Protein AF-A0AAD5DIT1-F1 (afdb_monomer)

Radius of gyration: 23.58 Å; Cα contacts (8 Å, |Δi|>4): 125; chains: 1; bounding box: 66×46×63 Å

InterPro domains:
  IPR011990 Tetratricopeptide-like helical domain superfamily [G3DSA:1.25.40.10] (55-141)
  IPR053277 Endomembrane trafficking modulator [PTHR45005] (55-136)

Solvent-accessible surface area (backbone atoms only — not comparable to full-atom values): 9591 Å² total; per-residue (Å²): 122,67,66,66,55,54,57,53,52,66,66,68,72,75,80,85,88,85,88,91,84,85,90,82,90,77,88,75,75,81,79,70,89,78,86,80,57,82,60,91,78,69,71,64,66,73,68,47,55,68,36,80,94,42,21,69,42,35,48,53,23,37,54,26,33,53,47,15,54,74,37,63,82,38,46,69,36,28,42,50,23,20,53,30,27,45,57,36,26,73,64,40,88,85,39,69,68,62,22,52,53,31,30,54,50,20,34,52,34,24,55,52,28,33,62,70,60,67,78,68,53,64,70,44,56,49,53,29,51,48,32,52,46,52,50,51,53,49,52,53,50,55,53,50,51,52,50,51,52,56,71,68,35,73,82,70,72,64,86,78,73,88,128

Nearest PDB structures (foldseek):
  8fp4-assembly1_F  TM=3.582E-01  e=7.957E+00  Mus musculus
  7qhh-assembly1_I  TM=3.817E-01  e=7.957E+00  Rattus norvegicus
  9b5z-assembly1_F  TM=3.590E-01  e=9.737E+00  Mus musculus
  7ocf-assembly1_J  TM=3.123E-01  e=7.193E+00  Rattus norvegicus

Mean predicted aligned error: 14.48 Å

Structure (mmCIF, N/CA/C/O backbone):
data_AF-A0AAD5DIT1-F1
#
_entry.id   AF-A0AAD5DIT1-F1
#
loop_
_atom_site.group_PDB
_atom_site.id
_atom_site.type_symbol
_atom_site.label_atom_id
_atom_site.label_alt_id
_atom_site.label_comp_id
_atom_site.label_asym_id
_atom_site.label_entity_id
_atom_site.label_seq_id
_atom_site.pdbx_PDB_ins_code
_atom_site.Cartn_x
_atom_site.Cartn_y
_atom_site.Cartn_z
_atom_site.occupancy
_atom_site.B_iso_or_equiv
_atom_site.auth_seq_id
_atom_site.auth_comp_id
_atom_site.auth_asym_id
_atom_site.auth_atom_id
_atom_site.pdbx_PDB_model_num
ATOM 1 N N . MET A 1 1 ? 5.727 29.494 -8.084 1.00 50.94 1 MET A N 1
ATOM 2 C CA . MET A 1 1 ? 6.878 29.141 -8.957 1.00 50.94 1 MET A CA 1
ATOM 3 C C . MET A 1 1 ? 8.177 29.866 -8.578 1.00 50.94 1 MET A C 1
ATOM 5 O O . MET A 1 1 ? 9.237 29.331 -8.872 1.00 50.94 1 MET A O 1
ATOM 9 N N . SER A 1 2 ? 8.137 31.043 -7.936 1.00 50.41 2 SER A N 1
ATOM 10 C CA . SER A 1 2 ? 9.325 31.800 -7.486 1.00 50.41 2 SER A CA 1
ATOM 11 C C . SER A 1 2 ? 9.999 31.206 -6.240 1.00 50.41 2 SER A C 1
ATOM 13 O O . SER A 1 2 ? 11.215 31.057 -6.215 1.00 50.41 2 SER A O 1
ATOM 15 N N . GLU A 1 3 ? 9.201 30.791 -5.257 1.00 52.38 3 GLU A N 1
ATOM 16 C CA . GLU A 1 3 ? 9.650 30.230 -3.969 1.00 52.38 3 GLU A CA 1
ATOM 17 C C . GLU A 1 3 ? 10.520 28.967 -4.141 1.00 52.38 3 GLU A C 1
ATOM 19 O O . GLU A 1 3 ? 11.597 28.847 -3.563 1.00 52.38 3 GLU A O 1
ATOM 24 N N . LEU A 1 4 ? 10.105 28.056 -5.032 1.00 52.91 4 LEU A N 1
ATOM 25 C CA . LEU A 1 4 ? 10.812 26.797 -5.302 1.00 52.91 4 LEU A CA 1
ATOM 26 C C . LEU A 1 4 ? 12.193 27.023 -5.944 1.00 52.91 4 LEU A C 1
ATOM 28 O O . LEU A 1 4 ? 13.149 26.307 -5.654 1.00 52.91 4 LEU A O 1
ATOM 32 N N . LYS A 1 5 ? 12.318 28.049 -6.796 1.00 64.56 5 LYS A N 1
ATOM 33 C CA . LYS A 1 5 ? 13.597 28.414 -7.424 1.00 64.56 5 LYS A CA 1
ATOM 34 C C . LYS A 1 5 ? 14.562 29.051 -6.424 1.00 64.56 5 LYS A C 1
ATOM 36 O O . LYS A 1 5 ? 15.760 28.793 -6.505 1.00 64.56 5 LYS A O 1
ATOM 41 N N . ALA A 1 6 ? 14.052 29.835 -5.474 1.00 60.53 6 ALA A N 1
ATOM 42 C CA . ALA A 1 6 ? 14.865 30.437 -4.420 1.00 60.53 6 ALA A CA 1
ATOM 43 C C . ALA A 1 6 ? 15.441 29.375 -3.465 1.00 60.53 6 ALA A C 1
ATOM 45 O O . ALA A 1 6 ? 16.621 29.435 -3.119 1.00 60.53 6 ALA A O 1
ATOM 46 N N . ALA A 1 7 ? 14.647 28.356 -3.120 1.00 54.06 7 ALA A N 1
ATOM 47 C CA . ALA A 1 7 ? 15.093 27.249 -2.273 1.00 54.06 7 ALA A CA 1
ATOM 48 C C . ALA A 1 7 ? 16.200 26.398 -2.931 1.00 54.06 7 ALA A C 1
ATOM 50 O O . ALA A 1 7 ? 17.181 26.045 -2.278 1.00 54.06 7 ALA A O 1
ATOM 51 N N . LEU A 1 8 ? 16.096 26.127 -4.239 1.00 59.34 8 LEU A N 1
ATOM 52 C CA . LEU A 1 8 ? 17.122 25.389 -4.991 1.00 59.34 8 LEU A CA 1
ATOM 53 C C . LEU A 1 8 ? 18.430 26.180 -5.152 1.00 59.34 8 LEU A C 1
ATOM 55 O O . LEU A 1 8 ? 19.515 25.604 -5.065 1.00 59.34 8 LEU A O 1
ATOM 59 N N . ALA A 1 9 ? 18.350 27.502 -5.329 1.00 64.06 9 ALA A N 1
ATOM 60 C CA . ALA A 1 9 ? 19.531 28.361 -5.425 1.00 64.06 9 ALA A CA 1
ATOM 61 C C . ALA A 1 9 ? 20.320 28.428 -4.103 1.00 64.06 9 ALA A C 1
ATOM 63 O O . ALA A 1 9 ? 21.551 28.452 -4.119 1.00 64.06 9 ALA A O 1
ATOM 64 N N . ALA A 1 10 ? 19.627 28.393 -2.959 1.00 55.81 10 ALA A N 1
ATOM 65 C CA . ALA A 1 10 ? 20.256 28.390 -1.638 1.00 55.81 10 ALA A CA 1
ATOM 66 C C . ALA A 1 10 ? 21.051 27.099 -1.351 1.00 55.81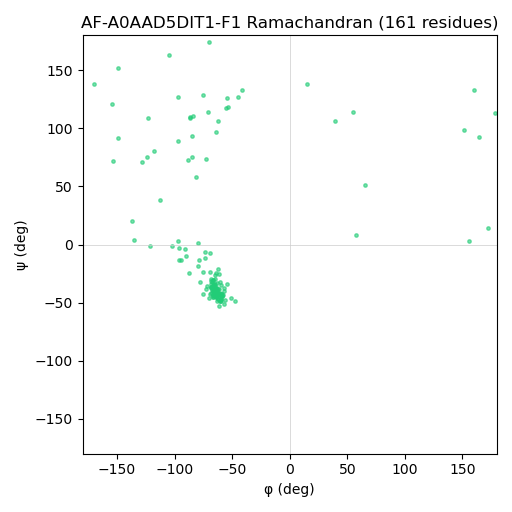 10 ALA A C 1
ATOM 68 O O . ALA A 1 10 ? 22.063 27.140 -0.653 1.00 55.81 10 ALA A O 1
ATOM 69 N N . LEU A 1 11 ? 20.629 25.967 -1.925 1.00 54.03 11 LEU A N 1
ATOM 70 C CA . LEU A 1 11 ? 21.336 24.684 -1.829 1.00 54.03 11 LEU A CA 1
ATOM 71 C C . LEU A 1 11 ? 22.551 24.608 -2.767 1.00 54.03 11 LEU A C 1
ATOM 73 O O . LEU A 1 11 ? 23.556 23.994 -2.415 1.00 54.03 11 LEU A O 1
ATOM 77 N N . ALA A 1 12 ? 22.493 25.266 -3.928 1.00 58.34 12 ALA A N 1
ATOM 78 C CA . ALA A 1 12 ? 23.564 25.245 -4.927 1.00 58.34 12 ALA A CA 1
ATOM 79 C C . ALA A 1 12 ? 24.784 26.118 -4.563 1.00 58.34 12 ALA A C 1
ATOM 81 O O . ALA A 1 12 ? 25.888 25.870 -5.041 1.00 58.34 12 ALA A O 1
ATOM 82 N N . GLY A 1 13 ? 24.617 27.134 -3.710 1.00 42.09 13 GLY A N 1
ATOM 83 C CA . GLY A 1 13 ? 25.676 28.096 -3.375 1.00 42.09 13 GLY A CA 1
ATOM 84 C C . GLY A 1 13 ? 26.712 27.629 -2.345 1.00 42.09 13 GLY A C 1
ATOM 85 O O . GLY A 1 13 ? 27.584 28.411 -1.972 1.00 42.09 13 GLY A O 1
ATOM 86 N N . ARG A 1 14 ? 26.624 26.392 -1.839 1.00 47.09 14 ARG A N 1
ATOM 87 C CA . ARG A 1 14 ? 27.369 25.956 -0.647 1.00 47.09 14 ARG A CA 1
ATOM 88 C C . ARG A 1 14 ? 28.444 24.902 -0.911 1.00 47.09 14 ARG A C 1
ATOM 90 O O . ARG A 1 14 ? 28.656 24.044 -0.069 1.00 47.09 14 ARG A O 1
ATOM 97 N N . THR A 1 15 ? 29.165 24.984 -2.027 1.00 41.19 15 THR A N 1
ATOM 98 C CA . THR A 1 15 ? 30.431 24.246 -2.203 1.00 41.19 15 THR A CA 1
ATOM 99 C C . THR A 1 15 ? 31.393 25.008 -3.113 1.00 41.19 15 THR A C 1
ATOM 101 O O . THR A 1 15 ? 31.373 24.832 -4.328 1.00 41.19 15 THR A O 1
ATOM 104 N N . ALA A 1 16 ? 32.263 25.839 -2.538 1.00 39.41 16 ALA A N 1
ATOM 105 C CA . ALA A 1 16 ? 33.499 26.250 -3.202 1.00 39.41 16 ALA A CA 1
ATOM 106 C C . ALA A 1 16 ? 34.565 26.634 -2.168 1.00 39.41 16 ALA A C 1
ATOM 108 O O . ALA A 1 16 ? 34.367 27.558 -1.383 1.00 39.41 16 ALA A O 1
ATOM 109 N N . GLY A 1 17 ? 35.705 25.939 -2.202 1.00 33.50 17 GLY A N 1
ATOM 110 C CA . GLY A 1 17 ? 36.935 26.376 -1.544 1.00 33.50 17 GLY A CA 1
ATOM 111 C C . GLY A 1 17 ? 37.982 25.271 -1.399 1.00 33.50 17 GLY A C 1
ATOM 112 O O . GLY A 1 17 ? 37.970 24.569 -0.395 1.00 33.50 17 GLY A O 1
ATOM 113 N N . GLY A 1 18 ? 38.905 25.151 -2.365 1.00 30.31 18 GLY A N 1
ATOM 114 C CA . GLY A 1 18 ? 40.166 24.403 -2.204 1.00 30.31 18 GLY A CA 1
ATOM 115 C C . GLY A 1 18 ? 40.743 23.802 -3.495 1.00 30.31 18 GLY A C 1
ATOM 116 O O . GLY A 1 18 ? 40.305 22.746 -3.927 1.00 30.31 18 GLY A O 1
ATOM 117 N N . THR A 1 19 ? 41.712 24.497 -4.096 1.00 35.28 19 THR A N 1
ATOM 118 C CA . THR A 1 19 ? 42.443 24.273 -5.369 1.00 35.28 19 THR A CA 1
ATOM 119 C C . THR A 1 19 ? 43.433 23.061 -5.364 1.00 35.28 19 THR A C 1
ATOM 121 O O . THR A 1 19 ? 43.617 22.446 -4.317 1.00 35.28 19 THR A O 1
ATOM 124 N N . PRO A 1 20 ? 44.066 22.687 -6.513 1.00 56.03 20 PRO A N 1
ATOM 125 C CA . PRO A 1 20 ? 44.463 21.307 -6.862 1.00 56.03 20 PRO A CA 1
ATOM 126 C C . PRO A 1 20 ? 45.973 20.988 -6.746 1.00 56.03 20 PRO A C 1
ATOM 128 O O . PRO A 1 20 ? 46.789 21.901 -6.812 1.00 56.03 20 PRO A O 1
ATOM 131 N N . MET A 1 21 ? 46.350 19.694 -6.708 1.00 28.78 21 MET A N 1
ATOM 132 C CA . MET A 1 21 ? 47.606 19.171 -7.299 1.00 28.78 21 MET A CA 1
ATOM 133 C C . MET A 1 21 ? 47.711 17.621 -7.343 1.00 28.78 21 MET A C 1
ATOM 135 O O . MET A 1 21 ? 47.347 16.939 -6.394 1.00 28.78 21 MET A O 1
ATOM 139 N N . SER A 1 22 ? 48.229 17.155 -8.490 1.00 33.47 22 SER A N 1
ATOM 140 C CA . SER A 1 22 ? 48.893 15.910 -8.958 1.00 33.47 22 SER A CA 1
ATOM 141 C C . SER A 1 22 ? 48.913 14.555 -8.209 1.00 33.47 22 SER A C 1
ATOM 143 O O . SER A 1 22 ? 49.273 14.466 -7.044 1.00 33.47 22 SER A O 1
ATOM 145 N N . GLU A 1 23 ? 48.716 13.513 -9.042 1.00 32.44 23 GLU A N 1
ATOM 146 C CA . GLU A 1 23 ? 49.366 12.180 -9.123 1.00 32.44 23 GLU A CA 1
ATOM 147 C C . GLU A 1 23 ? 49.427 11.230 -7.911 1.00 32.44 23 GLU A C 1
ATOM 149 O O . GLU A 1 23 ? 50.222 11.404 -6.996 1.00 32.44 23 GLU A O 1
ATOM 154 N N . ALA A 1 24 ? 48.729 10.089 -8.015 1.00 30.41 24 ALA A N 1
ATOM 155 C CA . ALA A 1 24 ? 49.324 8.782 -8.361 1.00 30.41 24 ALA A CA 1
ATOM 156 C C . ALA A 1 24 ? 48.415 7.608 -7.935 1.00 30.41 24 ALA A C 1
ATOM 158 O O . ALA A 1 24 ? 47.931 7.549 -6.813 1.00 30.41 24 ALA A O 1
ATOM 159 N N . ALA A 1 25 ? 48.238 6.664 -8.865 1.00 38.56 25 ALA A N 1
ATOM 160 C CA . ALA A 1 25 ? 48.005 5.229 -8.670 1.00 38.56 25 ALA A CA 1
ATOM 161 C C . ALA A 1 25 ? 47.093 4.757 -7.513 1.00 38.56 25 AL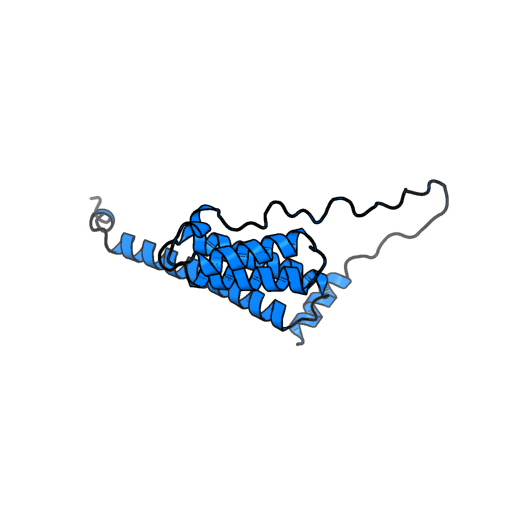A A C 1
ATOM 163 O O . ALA A 1 25 ? 47.517 4.630 -6.371 1.00 38.56 25 ALA A O 1
ATOM 164 N N . THR A 1 26 ? 45.878 4.318 -7.859 1.00 38.31 26 THR A N 1
ATOM 165 C CA . THR A 1 26 ? 45.405 2.914 -7.773 1.00 38.31 26 THR A CA 1
ATOM 166 C C . THR A 1 26 ? 43.948 2.919 -8.237 1.00 38.31 26 THR A C 1
ATOM 168 O O . THR A 1 26 ? 43.094 3.521 -7.594 1.00 38.31 26 THR A O 1
ATOM 171 N N . THR A 1 27 ? 43.648 2.296 -9.377 1.00 42.25 27 THR A N 1
ATOM 172 C CA . THR A 1 27 ? 42.274 2.141 -9.882 1.00 42.25 27 THR A CA 1
ATOM 173 C C . THR A 1 27 ? 41.389 1.472 -8.827 1.00 42.25 27 THR A C 1
ATOM 175 O O . THR A 1 27 ? 41.648 0.311 -8.494 1.00 42.25 27 THR A O 1
ATOM 178 N N . PRO A 1 28 ? 40.330 2.130 -8.317 1.00 40.38 28 PRO A N 1
ATOM 179 C CA . PRO A 1 28 ? 39.347 1.437 -7.513 1.00 40.38 28 PRO A CA 1
ATOM 180 C C . PRO A 1 28 ? 38.479 0.601 -8.455 1.00 40.38 28 PRO A C 1
ATOM 182 O O . PRO A 1 28 ? 37.966 1.074 -9.469 1.00 40.38 28 PRO A O 1
ATOM 185 N N . LYS A 1 29 ? 38.357 -0.680 -8.113 1.00 46.53 29 LYS A N 1
ATOM 186 C CA . LYS A 1 29 ? 37.409 -1.636 -8.688 1.00 46.53 29 LYS A CA 1
ATOM 187 C C . LYS A 1 29 ? 36.042 -0.952 -8.870 1.00 46.53 29 LYS A C 1
ATOM 189 O O . LYS A 1 29 ? 35.600 -0.309 -7.915 1.00 46.53 29 LYS A O 1
ATOM 194 N N . PRO A 1 30 ? 35.361 -1.079 -10.028 1.00 42.34 30 PRO A N 1
ATOM 195 C CA . PRO A 1 30 ? 34.001 -0.579 -10.163 1.00 42.34 30 PRO A CA 1
ATOM 196 C C . PRO A 1 30 ? 33.182 -1.192 -9.036 1.00 42.34 30 PRO A C 1
ATOM 198 O O . PRO A 1 30 ? 33.109 -2.419 -8.918 1.00 42.34 30 PRO A O 1
ATOM 201 N N . LEU A 1 31 ? 32.638 -0.347 -8.166 1.00 40.09 31 LEU A N 1
ATOM 202 C CA . LEU A 1 31 ? 31.668 -0.782 -7.181 1.00 40.09 31 LEU A CA 1
ATOM 203 C C . LEU A 1 31 ? 30.459 -1.255 -7.984 1.00 40.09 31 LEU A C 1
ATOM 205 O O . LEU A 1 31 ? 29.648 -0.462 -8.453 1.00 40.09 31 LEU A O 1
ATOM 209 N N . THR A 1 32 ? 30.389 -2.563 -8.209 1.00 44.47 32 THR A N 1
ATOM 210 C CA . THR A 1 32 ? 29.162 -3.255 -8.587 1.00 44.47 32 THR A CA 1
ATOM 211 C C . THR A 1 32 ? 28.045 -2.741 -7.679 1.00 44.47 32 THR A C 1
ATOM 213 O O . THR A 1 32 ? 28.237 -2.783 -6.459 1.00 44.47 32 THR A O 1
ATOM 216 N N . PRO A 1 33 ? 26.899 -2.269 -8.205 1.00 41.06 33 PRO A N 1
ATOM 217 C CA . PRO A 1 33 ? 25.755 -1.910 -7.380 1.00 41.06 33 PRO A CA 1
ATOM 218 C C . PRO A 1 33 ? 25.120 -3.207 -6.865 1.00 41.06 33 PRO A C 1
ATOM 220 O O . PRO A 1 33 ? 24.106 -3.688 -7.351 1.00 41.06 33 PRO A O 1
ATOM 223 N N . SER A 1 34 ? 25.781 -3.845 -5.908 1.00 46.31 34 SER A N 1
ATOM 224 C CA . SER A 1 34 ? 25.314 -5.026 -5.197 1.00 46.31 34 SER A CA 1
ATOM 225 C C . SER A 1 34 ? 25.198 -4.644 -3.734 1.00 46.31 34 SER A C 1
ATOM 227 O O . SER A 1 34 ? 26.136 -4.876 -2.982 1.00 46.31 34 SER A O 1
ATOM 229 N N . ALA A 1 35 ? 24.088 -3.981 -3.383 1.00 35.97 35 ALA A N 1
ATOM 230 C CA . ALA A 1 35 ? 23.502 -3.932 -2.028 1.00 35.97 35 ALA A CA 1
ATOM 231 C C . ALA A 1 35 ? 22.324 -2.937 -1.875 1.00 35.97 35 ALA A C 1
ATOM 233 O O . ALA A 1 35 ? 21.920 -2.646 -0.755 1.00 35.97 35 ALA A O 1
ATOM 234 N N . LEU A 1 36 ? 21.730 -2.415 -2.949 1.00 39.94 36 LEU A N 1
ATOM 235 C CA . LEU A 1 36 ? 20.415 -1.773 -2.870 1.00 39.94 36 LEU A CA 1
ATOM 236 C C . LEU A 1 36 ? 19.510 -2.497 -3.846 1.00 39.94 36 LEU A C 1
ATOM 238 O O . LEU A 1 36 ? 19.751 -2.381 -5.044 1.00 39.94 36 LEU A O 1
ATOM 242 N N . SER A 1 37 ? 18.552 -3.279 -3.334 1.00 35.62 37 SER A N 1
ATOM 243 C CA . SER A 1 37 ? 17.223 -3.471 -3.950 1.00 35.62 37 SER A CA 1
ATOM 244 C C . SER A 1 37 ? 16.480 -4.771 -3.598 1.00 35.62 37 SER A C 1
ATOM 246 O O . SER A 1 37 ? 15.346 -4.950 -4.025 1.00 35.62 37 SER A O 1
ATOM 248 N N . ALA A 1 38 ? 17.008 -5.640 -2.734 1.00 41.50 38 ALA A N 1
ATOM 249 C CA . ALA A 1 38 ? 16.154 -6.613 -2.045 1.00 41.50 38 ALA A CA 1
ATOM 250 C C . ALA A 1 38 ? 15.551 -5.936 -0.802 1.00 41.50 38 ALA A C 1
ATOM 252 O O . ALA A 1 38 ? 16.060 -6.133 0.297 1.00 41.50 38 ALA A O 1
ATOM 253 N N . HIS A 1 39 ? 14.556 -5.054 -0.977 1.00 53.25 39 HIS A N 1
ATOM 254 C CA . HIS A 1 39 ? 13.943 -4.287 0.118 1.00 53.25 39 HIS A CA 1
ATOM 255 C C . HIS A 1 39 ? 13.265 -5.229 1.133 1.00 53.25 39 HIS A C 1
ATOM 257 O O . HIS A 1 39 ? 12.180 -5.735 0.851 1.00 53.25 39 HIS A O 1
ATOM 263 N N . PRO A 1 40 ? 13.833 -5.446 2.339 1.00 58.75 40 PRO A N 1
ATOM 264 C CA . PRO A 1 40 ? 13.254 -6.350 3.339 1.00 58.75 40 PRO A CA 1
ATOM 265 C C . PRO A 1 40 ? 11.940 -5.819 3.938 1.00 58.75 40 PRO A C 1
ATOM 267 O O . PRO A 1 40 ? 11.293 -6.512 4.716 1.00 58.75 40 PRO A O 1
ATOM 270 N N . SER A 1 41 ? 11.570 -4.577 3.610 1.00 69.00 41 SER A N 1
ATOM 271 C CA . SER A 1 41 ? 10.410 -3.856 4.134 1.00 69.00 41 SER A CA 1
ATOM 272 C C . SER A 1 41 ? 9.166 -3.938 3.248 1.00 69.00 41 SER A C 1
ATOM 274 O O . SER A 1 41 ? 8.085 -3.594 3.718 1.00 69.00 41 SER A O 1
ATOM 276 N N . TRP A 1 42 ? 9.276 -4.385 1.991 1.00 87.88 42 TRP A N 1
ATOM 277 C CA . TRP A 1 42 ? 8.129 -4.474 1.085 1.00 87.88 42 TRP A CA 1
ATOM 278 C C . TRP A 1 42 ? 7.396 -5.789 1.294 1.00 87.88 42 TRP A C 1
ATOM 280 O O . TRP A 1 42 ? 7.742 -6.819 0.713 1.00 87.88 42 TRP A O 1
ATOM 290 N N . PHE A 1 43 ? 6.380 -5.759 2.147 1.00 89.88 43 PHE A N 1
ATOM 291 C CA . PHE A 1 43 ? 5.562 -6.928 2.419 1.00 89.88 43 PHE A CA 1
ATOM 292 C C . PHE A 1 43 ? 4.128 -6.540 2.765 1.00 89.88 43 PHE A C 1
ATOM 294 O O . PHE A 1 43 ? 3.861 -5.498 3.365 1.00 89.88 43 PHE A O 1
ATOM 301 N N . VAL A 1 44 ? 3.214 -7.456 2.455 1.00 91.69 44 VAL A N 1
ATOM 302 C CA . VAL A 1 44 ? 1.829 -7.408 2.925 1.00 91.69 44 VAL A CA 1
ATOM 303 C C . VAL A 1 44 ? 1.703 -8.312 4.151 1.00 91.69 44 VAL A C 1
ATOM 305 O O . VAL A 1 44 ? 2.063 -9.492 4.057 1.00 91.69 44 VAL A O 1
ATOM 308 N N . PRO A 1 45 ? 1.187 -7.818 5.292 1.00 91.00 45 PRO A N 1
ATOM 309 C CA . PRO A 1 45 ? 1.034 -8.632 6.487 1.00 91.00 45 PRO A CA 1
ATOM 310 C C . PRO A 1 45 ? 0.230 -9.924 6.242 1.00 91.00 45 PRO A C 1
ATOM 312 O O . PRO A 1 45 ? -0.901 -9.862 5.749 1.00 91.00 45 PRO A O 1
ATOM 315 N N . PRO A 1 46 ? 0.768 -11.116 6.588 1.00 90.12 46 PRO A N 1
ATOM 316 C CA . PRO A 1 46 ? 0.146 -12.393 6.229 1.00 90.12 46 PRO A CA 1
ATOM 317 C C . PRO A 1 46 ? -1.255 -12.606 6.809 1.00 90.12 46 PRO A C 1
ATOM 319 O O . PRO A 1 46 ? -2.043 -13.379 6.260 1.00 90.12 46 PRO A O 1
ATOM 322 N N . HIS A 1 47 ? -1.587 -11.951 7.924 1.00 91.94 47 HIS A N 1
ATOM 323 C CA . HIS A 1 47 ? -2.921 -12.042 8.513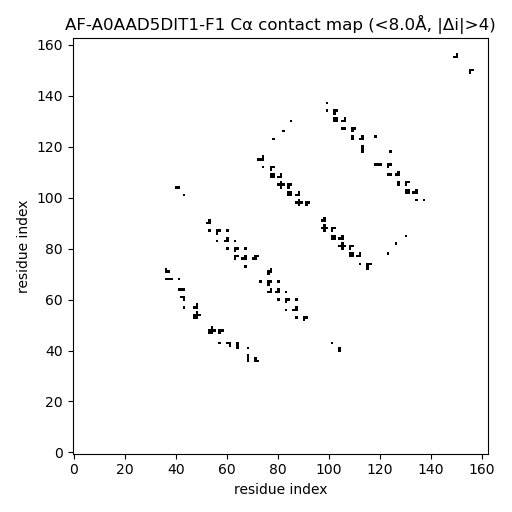 1.00 91.94 47 HIS A CA 1
ATOM 324 C C . HIS A 1 47 ? -3.984 -11.371 7.639 1.00 91.94 47 HIS A C 1
ATOM 326 O O . HIS A 1 47 ? -5.108 -11.870 7.590 1.00 91.94 47 HIS A O 1
ATOM 332 N N . LEU A 1 48 ? -3.636 -10.333 6.869 1.00 92.62 48 LEU A N 1
ATOM 333 C CA . LEU A 1 48 ? -4.564 -9.661 5.951 1.00 92.62 48 LEU A CA 1
ATOM 334 C C . LEU A 1 48 ? -5.002 -10.569 4.795 1.00 92.62 48 LEU A C 1
ATOM 336 O O . LEU A 1 48 ? -6.147 -10.497 4.357 1.00 92.62 48 LEU A O 1
ATOM 340 N N . LEU A 1 49 ? -4.147 -11.504 4.368 1.00 93.44 49 LEU A N 1
ATOM 341 C CA . LEU A 1 49 ? -4.497 -12.530 3.372 1.00 93.44 49 LEU A CA 1
ATOM 342 C C . LEU A 1 49 ? -5.602 -13.475 3.875 1.00 93.44 49 LEU A C 1
ATOM 344 O O . LEU A 1 49 ? -6.335 -14.089 3.095 1.00 93.44 49 LEU A O 1
ATOM 348 N N . ARG A 1 50 ? -5.746 -13.604 5.198 1.00 92.50 50 ARG A N 1
ATOM 349 C CA . ARG A 1 50 ? -6.746 -14.480 5.820 1.00 92.50 50 ARG A CA 1
ATOM 350 C C . ARG A 1 50 ? -8.090 -13.779 6.008 1.00 92.50 50 ARG A C 1
ATOM 352 O O . ARG A 1 50 ? -9.110 -14.469 6.002 1.00 92.50 50 ARG A O 1
ATOM 359 N N . LEU A 1 51 ? -8.112 -12.447 6.098 1.00 92.06 51 LEU A N 1
ATOM 360 C CA . LEU A 1 51 ? -9.317 -11.646 6.330 1.00 92.06 51 LEU A CA 1
ATOM 361 C C . LEU A 1 51 ? -10.245 -11.641 5.101 1.00 92.06 51 LEU A C 1
ATOM 363 O O . LEU A 1 51 ? -9.886 -11.056 4.081 1.00 92.06 51 LEU A O 1
ATOM 367 N N . PRO A 1 52 ? -11.463 -12.218 5.172 1.00 93.44 52 PRO A N 1
ATOM 368 C CA . PRO A 1 52 ? -12.350 -12.324 4.010 1.00 93.44 52 PRO A CA 1
ATOM 369 C C . PRO A 1 52 ? -12.690 -10.978 3.357 1.00 93.44 52 PRO A C 1
ATOM 371 O O . PRO A 1 52 ? -12.733 -10.897 2.135 1.00 93.44 52 PRO A O 1
ATOM 374 N N . ALA A 1 53 ? -12.875 -9.926 4.161 1.00 92.00 53 ALA A N 1
ATOM 375 C CA . ALA A 1 53 ? -13.276 -8.600 3.688 1.00 92.00 53 ALA A CA 1
ATOM 376 C C . ALA A 1 53 ? -12.232 -7.923 2.780 1.00 92.00 53 ALA A C 1
ATOM 378 O O . ALA A 1 53 ? -12.594 -7.158 1.890 1.00 92.00 53 ALA A O 1
ATOM 379 N N . VAL A 1 54 ? -10.942 -8.219 2.978 1.00 95.19 54 VAL A N 1
ATOM 380 C CA . VAL A 1 54 ? -9.836 -7.567 2.252 1.00 95.19 54 VAL A CA 1
ATOM 381 C C . VAL A 1 54 ? -8.963 -8.541 1.464 1.00 95.19 54 VAL A C 1
ATOM 383 O O . VAL A 1 54 ? -8.057 -8.110 0.757 1.00 95.19 54 VAL A O 1
ATOM 386 N N . ARG A 1 55 ? -9.253 -9.846 1.532 1.00 93.56 55 ARG A N 1
ATOM 387 C CA . ARG A 1 55 ? -8.444 -10.930 0.956 1.00 93.56 55 ARG A CA 1
ATOM 388 C C . ARG A 1 55 ? -8.025 -10.671 -0.487 1.00 93.56 55 ARG A C 1
ATOM 390 O O . ARG A 1 55 ? -6.854 -10.815 -0.812 1.00 93.56 55 ARG A O 1
ATOM 397 N N . THR A 1 56 ? -8.967 -10.288 -1.346 1.00 96.12 56 THR A N 1
ATOM 398 C CA . THR A 1 56 ? -8.689 -10.054 -2.771 1.00 96.12 56 THR A CA 1
ATOM 399 C C . THR A 1 56 ? -7.696 -8.909 -2.975 1.00 96.12 56 THR A C 1
ATOM 401 O O . THR A 1 56 ? -6.752 -9.053 -3.744 1.00 96.12 56 THR A O 1
ATOM 404 N N . ALA A 1 57 ? -7.864 -7.799 -2.249 1.00 95.88 57 ALA A N 1
ATOM 405 C CA . ALA A 1 57 ? -6.931 -6.673 -2.301 1.00 95.88 57 ALA A CA 1
ATOM 406 C C . ALA A 1 57 ? -5.569 -7.042 -1.688 1.00 95.88 57 ALA A C 1
ATOM 408 O O . ALA A 1 57 ? -4.531 -6.659 -2.217 1.00 95.88 57 ALA A O 1
ATOM 409 N N . ALA A 1 58 ? -5.564 -7.850 -0.625 1.00 95.88 58 ALA A N 1
ATOM 410 C CA . ALA A 1 58 ? -4.343 -8.314 0.020 1.00 95.88 58 ALA A CA 1
ATOM 411 C C . ALA A 1 58 ? -3.517 -9.229 -0.900 1.00 95.88 58 ALA A C 1
ATOM 413 O O . ALA A 1 58 ? -2.299 -9.079 -0.965 1.00 95.88 58 ALA A O 1
ATOM 414 N N . PHE A 1 59 ? -4.160 -10.126 -1.658 1.00 96.38 59 PHE A N 1
ATOM 415 C CA . PHE A 1 59 ? -3.474 -10.928 -2.676 1.00 96.38 59 PHE A CA 1
ATOM 416 C C . PHE A 1 59 ? -2.944 -10.072 -3.826 1.00 96.38 59 PHE A C 1
ATOM 418 O O . PHE A 1 59 ? -1.789 -10.229 -4.201 1.00 96.38 59 PHE A O 1
ATOM 425 N N . ALA A 1 60 ? -3.731 -9.114 -4.326 1.00 96.75 60 ALA A N 1
ATOM 426 C CA . ALA A 1 60 ? -3.265 -8.203 -5.371 1.00 96.75 60 ALA A CA 1
ATOM 427 C C . ALA A 1 60 ? -2.027 -7.401 -4.928 1.00 96.75 60 ALA A C 1
ATOM 429 O O . ALA A 1 60 ? -1.049 -7.306 -5.670 1.00 96.75 60 ALA A O 1
ATOM 430 N N . ALA A 1 61 ? -2.036 -6.874 -3.700 1.00 96.75 61 ALA A N 1
ATOM 431 C CA . ALA A 1 61 ? -0.888 -6.186 -3.119 1.00 96.75 61 ALA A CA 1
ATOM 432 C C . ALA A 1 61 ? 0.307 -7.129 -2.909 1.00 96.75 61 ALA A C 1
ATOM 434 O O . ALA A 1 61 ? 1.444 -6.734 -3.156 1.00 96.75 61 ALA A O 1
ATOM 435 N N . HIS A 1 62 ? 0.067 -8.382 -2.515 1.00 95.50 62 HIS A N 1
ATOM 436 C CA . HIS A 1 62 ? 1.119 -9.386 -2.361 1.00 95.50 62 HIS A CA 1
ATOM 437 C C . HIS A 1 62 ? 1.787 -9.733 -3.699 1.00 95.50 62 HIS A C 1
ATOM 439 O O . HIS A 1 62 ? 3.013 -9.770 -3.784 1.00 95.50 62 HIS A O 1
ATOM 445 N N . ASP A 1 63 ? 1.008 -9.928 -4.760 1.00 94.94 63 ASP A N 1
ATOM 446 C CA . ASP A 1 63 ? 1.544 -10.210 -6.093 1.00 94.94 63 ASP A CA 1
ATOM 447 C C . ASP A 1 63 ? 2.317 -9.007 -6.650 1.00 94.94 63 ASP A C 1
ATOM 449 O O . ASP A 1 63 ? 3.402 -9.173 -7.212 1.00 94.94 63 ASP A O 1
ATOM 453 N N . CYS A 1 64 ? 1.816 -7.786 -6.423 1.00 95.94 64 CYS A N 1
ATOM 454 C CA . CYS A 1 64 ? 2.537 -6.562 -6.777 1.00 95.94 64 CYS A CA 1
ATOM 455 C C . CYS A 1 64 ? 3.840 -6.414 -5.979 1.00 95.94 64 CYS A C 1
ATOM 457 O O . CYS A 1 64 ? 4.861 -6.075 -6.569 1.00 95.94 64 CYS A O 1
ATOM 459 N N . SER A 1 65 ? 3.839 -6.727 -4.677 1.00 95.44 65 SER A N 1
ATOM 460 C CA . SER A 1 65 ? 5.049 -6.766 -3.842 1.00 95.44 65 SER A CA 1
ATOM 461 C C . SER A 1 65 ? 6.084 -7.715 -4.441 1.00 95.44 65 SER A C 1
ATOM 463 O O . SER A 1 65 ? 7.236 -7.335 -4.623 1.00 95.44 65 SER A O 1
ATOM 465 N N . ARG A 1 66 ? 5.680 -8.929 -4.835 1.00 93.06 66 ARG A N 1
ATOM 466 C CA . ARG A 1 66 ? 6.592 -9.896 -5.461 1.00 93.06 66 ARG A CA 1
ATOM 467 C C . ARG A 1 66 ? 7.159 -9.392 -6.786 1.00 93.06 66 ARG A C 1
ATOM 469 O O . ARG A 1 66 ? 8.350 -9.570 -7.026 1.00 93.06 66 ARG A O 1
ATOM 476 N N . ALA A 1 67 ? 6.334 -8.768 -7.626 1.00 92.75 67 ALA A N 1
ATOM 477 C CA . ALA A 1 67 ? 6.778 -8.186 -8.891 1.00 92.75 67 ALA A CA 1
ATOM 478 C C . ALA A 1 67 ? 7.765 -7.026 -8.673 1.00 92.75 67 ALA A C 1
ATOM 480 O O . ALA A 1 67 ? 8.816 -6.990 -9.309 1.00 92.75 67 ALA A O 1
ATOM 481 N N . ALA A 1 68 ? 7.466 -6.131 -7.729 1.00 92.81 68 ALA A N 1
ATOM 482 C CA . ALA A 1 68 ? 8.328 -5.014 -7.359 1.00 92.81 68 ALA A CA 1
ATOM 483 C C . ALA A 1 68 ? 9.650 -5.487 -6.732 1.00 92.81 68 ALA A C 1
ATOM 485 O O . ALA A 1 68 ? 10.704 -4.968 -7.072 1.00 92.81 68 ALA A O 1
ATOM 486 N N . CYS A 1 69 ? 9.631 -6.518 -5.883 1.00 91.12 69 CYS A N 1
ATOM 487 C CA . CYS A 1 69 ? 10.847 -7.115 -5.325 1.00 91.12 69 CYS A CA 1
ATOM 488 C C . CYS A 1 69 ? 11.697 -7.835 -6.383 1.00 91.12 69 CYS A C 1
ATOM 490 O O . CYS A 1 69 ? 12.918 -7.875 -6.257 1.00 91.12 69 CYS A O 1
ATOM 492 N N . ALA A 1 70 ? 11.073 -8.417 -7.412 1.00 91.44 70 ALA A N 1
ATOM 493 C CA . ALA A 1 70 ? 11.791 -9.043 -8.519 1.00 91.44 70 ALA A CA 1
ATOM 494 C C . ALA A 1 70 ? 12.435 -8.002 -9.450 1.00 91.44 70 ALA A C 1
ATOM 496 O O . ALA A 1 70 ? 13.557 -8.209 -9.904 1.00 91.44 70 ALA A O 1
ATOM 497 N N . ASN A 1 71 ? 11.743 -6.884 -9.701 1.00 90.88 71 ASN A N 1
ATOM 498 C CA . ASN A 1 71 ? 12.198 -5.797 -10.573 1.00 90.88 71 ASN A CA 1
ATOM 499 C C . ASN A 1 71 ? 12.114 -4.431 -9.861 1.00 90.88 71 ASN A C 1
ATOM 501 O O . ASN A 1 71 ? 11.291 -3.587 -10.209 1.00 90.88 71 ASN A O 1
ATOM 505 N N . PRO A 1 72 ? 12.985 -4.173 -8.877 1.00 90.31 72 PRO A N 1
ATOM 506 C CA . PRO A 1 72 ? 12.911 -2.982 -8.021 1.00 90.31 72 PRO A CA 1
ATOM 507 C C . PRO A 1 72 ? 13.337 -1.682 -8.713 1.00 90.31 72 PRO A C 1
ATOM 509 O O . PRO A 1 72 ? 13.124 -0.601 -8.179 1.00 90.31 72 PRO A O 1
ATOM 512 N N . GLN A 1 73 ? 13.948 -1.780 -9.894 1.00 90.44 73 GLN A N 1
ATOM 513 C CA . GLN A 1 73 ? 14.293 -0.636 -10.744 1.00 90.44 73 GLN A CA 1
ATOM 514 C C . GLN A 1 73 ? 13.230 -0.370 -11.823 1.00 90.44 73 GLN A C 1
ATOM 516 O O . GLN A 1 73 ? 13.360 0.580 -12.592 1.00 90.44 73 GLN A O 1
ATOM 521 N N . ASP A 1 74 ? 12.192 -1.211 -11.904 1.00 91.56 74 ASP A N 1
ATOM 522 C CA . ASP A 1 74 ? 11.072 -1.013 -12.818 1.00 91.56 74 ASP A CA 1
ATOM 523 C C . ASP A 1 74 ? 10.019 -0.125 -12.156 1.00 91.56 74 ASP A C 1
ATOM 525 O O . ASP A 1 74 ? 9.317 -0.526 -11.221 1.00 91.56 74 ASP A O 1
ATOM 529 N N . PHE A 1 75 ? 9.912 1.094 -12.680 1.00 92.25 75 PHE A N 1
ATOM 530 C CA . PHE A 1 75 ? 8.960 2.092 -12.226 1.00 92.25 75 PHE A CA 1
ATOM 531 C C . PHE A 1 75 ? 7.527 1.553 -12.153 1.00 92.25 75 PHE A C 1
ATOM 533 O O . PHE A 1 75 ? 6.858 1.765 -11.141 1.00 92.25 75 PHE A O 1
ATOM 540 N N . ASP A 1 76 ? 7.056 0.845 -13.182 1.00 93.25 76 ASP A N 1
ATOM 541 C CA . ASP A 1 76 ? 5.662 0.406 -13.245 1.00 93.25 76 ASP A CA 1
ATOM 542 C C . ASP A 1 76 ? 5.373 -0.653 -12.179 1.00 93.25 76 ASP A C 1
ATOM 544 O O . ASP A 1 76 ? 4.308 -0.637 -11.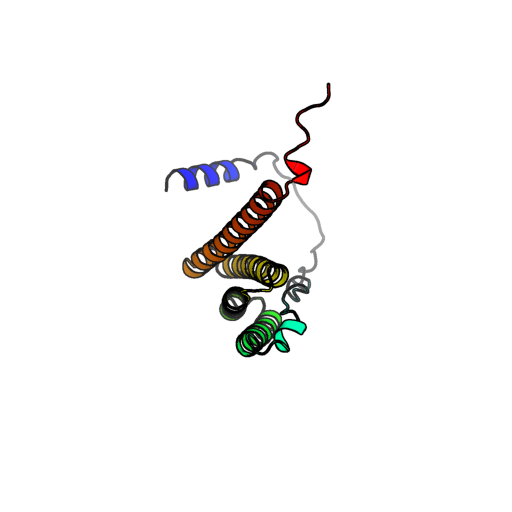556 1.00 93.25 76 ASP A O 1
ATOM 548 N N . CYS A 1 77 ? 6.329 -1.548 -11.915 1.00 93.81 77 CYS A N 1
ATOM 549 C CA . CYS A 1 77 ? 6.206 -2.546 -10.856 1.00 93.81 77 CYS A CA 1
ATOM 550 C C . CYS A 1 77 ? 6.117 -1.887 -9.471 1.00 93.81 77 CYS A C 1
ATOM 552 O O . CYS A 1 77 ? 5.207 -2.198 -8.696 1.00 93.81 77 CYS A O 1
ATOM 554 N N . VAL A 1 78 ? 7.022 -0.949 -9.172 1.00 94.19 78 VAL A N 1
ATOM 555 C CA . VAL A 1 78 ? 7.062 -0.246 -7.879 1.00 94.19 78 VAL A CA 1
ATOM 556 C C . VAL A 1 78 ? 5.829 0.647 -7.700 1.00 94.19 78 VAL A C 1
ATOM 558 O O . VAL A 1 78 ? 5.167 0.603 -6.664 1.00 94.19 78 VAL A O 1
ATOM 561 N N . TYR A 1 79 ? 5.442 1.405 -8.727 1.00 95.00 79 TYR A N 1
ATOM 562 C CA . TYR A 1 79 ? 4.273 2.284 -8.678 1.00 95.00 79 TYR A CA 1
ATOM 563 C C . TYR A 1 79 ? 2.962 1.511 -8.482 1.00 95.00 79 TYR A C 1
ATOM 565 O O . TYR A 1 79 ? 2.130 1.888 -7.651 1.00 95.00 79 TYR A O 1
ATOM 573 N N . ARG A 1 80 ? 2.786 0.385 -9.190 1.00 96.31 80 ARG A N 1
ATOM 574 C CA . ARG A 1 80 ? 1.618 -0.493 -9.014 1.00 96.31 80 ARG A CA 1
ATOM 575 C C . ARG A 1 80 ? 1.545 -1.096 -7.618 1.00 96.31 80 ARG A C 1
ATOM 577 O O . ARG A 1 80 ? 0.443 -1.286 -7.107 1.00 96.31 80 ARG A O 1
ATOM 584 N N . TYR A 1 81 ? 2.688 -1.373 -6.994 1.00 97.12 81 TYR A N 1
ATOM 585 C CA . TYR A 1 81 ? 2.708 -1.828 -5.612 1.00 97.12 81 TYR A CA 1
ATOM 586 C C . TYR A 1 81 ? 2.177 -0.758 -4.646 1.00 97.12 81 TYR A C 1
ATOM 588 O O . TYR A 1 81 ? 1.306 -1.062 -3.832 1.00 97.12 81 TYR A O 1
ATOM 596 N N . GLY A 1 82 ? 2.601 0.501 -4.799 1.00 96.94 82 GLY A N 1
ATOM 597 C CA . GLY A 1 82 ? 2.088 1.622 -3.999 1.00 96.94 82 GLY A CA 1
ATOM 598 C C . GLY A 1 82 ? 0.569 1.801 -4.123 1.00 96.94 82 GLY A C 1
ATOM 599 O O . GLY A 1 82 ? -0.126 1.938 -3.114 1.00 96.94 82 GLY A O 1
ATOM 600 N N . LEU A 1 83 ? 0.039 1.696 -5.348 1.00 97.50 83 LEU A N 1
ATOM 601 C CA . LEU A 1 83 ? -1.406 1.733 -5.609 1.00 97.50 83 LEU A CA 1
ATOM 602 C C . LEU A 1 83 ? -2.155 0.608 -4.884 1.00 97.50 83 LEU A C 1
ATOM 604 O O . LEU A 1 83 ? -3.181 0.847 -4.247 1.00 97.50 83 LEU A O 1
ATOM 608 N N . ALA A 1 84 ? -1.638 -0.619 -4.962 1.00 97.88 84 ALA A N 1
ATOM 609 C CA . ALA A 1 84 ? -2.262 -1.772 -4.324 1.00 97.88 84 ALA A CA 1
ATOM 610 C C . ALA A 1 84 ? -2.265 -1.663 -2.787 1.00 97.88 84 ALA A C 1
ATOM 612 O O . ALA A 1 84 ? -3.223 -2.098 -2.147 1.00 97.88 84 ALA A O 1
ATOM 613 N N . LEU A 1 85 ? -1.230 -1.055 -2.194 1.00 97.50 85 LEU A N 1
ATOM 614 C CA . LEU A 1 85 ? -1.165 -0.794 -0.753 1.00 97.50 85 LEU A CA 1
ATOM 615 C C . LEU A 1 85 ? -2.214 0.226 -0.294 1.00 97.50 85 LEU A C 1
ATOM 617 O O . LEU A 1 85 ? -2.890 -0.028 0.701 1.00 97.50 85 LEU A O 1
ATOM 621 N N . GLN A 1 86 ? -2.390 1.344 -1.009 1.00 95.75 86 GLN A N 1
ATOM 622 C CA . GLN A 1 86 ? -3.431 2.328 -0.672 1.00 95.75 86 GLN A CA 1
ATOM 623 C C . GLN A 1 86 ? -4.841 1.752 -0.820 1.00 95.75 86 GLN A C 1
ATOM 625 O O . GLN A 1 86 ? -5.677 1.960 0.056 1.00 95.75 86 GLN A O 1
ATOM 630 N N . GLU A 1 87 ? -5.098 0.983 -1.881 1.00 96.56 87 GLU A N 1
ATOM 631 C CA . GLU A 1 87 ? -6.383 0.301 -2.069 1.00 96.56 87 GLU A CA 1
ATOM 632 C C . GLU A 1 87 ? -6.664 -0.690 -0.930 1.00 96.56 87 GLU A C 1
ATOM 634 O O . GLU A 1 87 ? -7.777 -0.758 -0.408 1.00 96.56 87 GLU A O 1
ATOM 639 N N . LEU A 1 88 ? -5.651 -1.451 -0.504 1.00 96.81 88 LEU A N 1
ATOM 640 C CA . LEU A 1 88 ? -5.778 -2.349 0.639 1.00 96.81 88 LEU A CA 1
ATOM 641 C C . LEU A 1 88 ? -6.042 -1.574 1.937 1.00 96.81 88 LEU A C 1
ATOM 643 O O . LEU A 1 88 ? -6.941 -1.947 2.690 1.00 96.81 88 LEU A O 1
ATOM 647 N N . ALA A 1 89 ? -5.301 -0.491 2.182 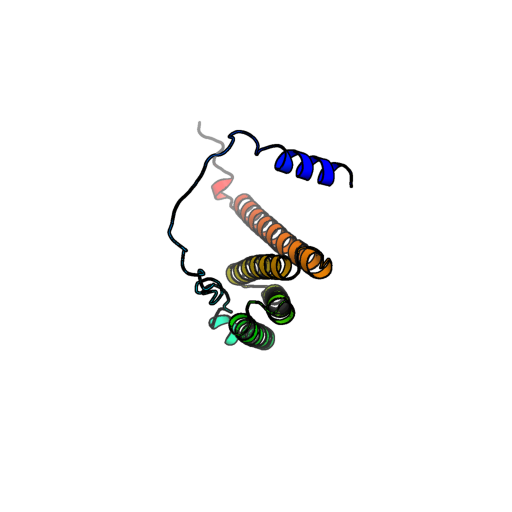1.00 95.50 89 ALA A N 1
ATOM 648 C CA . ALA A 1 89 ? -5.471 0.358 3.357 1.00 95.50 89 ALA A CA 1
ATOM 649 C C . ALA A 1 89 ? -6.876 0.978 3.416 1.00 95.50 89 ALA A C 1
ATOM 651 O O . ALA A 1 89 ? -7.516 0.939 4.465 1.00 95.50 89 ALA A O 1
ATOM 652 N N . GLY A 1 90 ? -7.400 1.469 2.289 1.00 93.56 90 GLY A N 1
ATOM 653 C CA . GLY A 1 90 ? -8.743 2.052 2.198 1.00 93.56 90 GLY A CA 1
ATOM 654 C C . GLY A 1 90 ? -9.874 1.070 2.523 1.00 93.56 90 GLY A C 1
ATOM 655 O O . GLY A 1 90 ? -10.965 1.483 2.911 1.00 93.56 90 GLY A O 1
ATOM 656 N N . ARG A 1 91 ? -9.620 -0.240 2.426 1.00 94.12 91 ARG A N 1
ATOM 657 C CA . ARG A 1 91 ? -10.586 -1.291 2.782 1.00 94.12 91 ARG A CA 1
ATOM 658 C C . ARG A 1 91 ? -10.503 -1.728 4.248 1.00 94.12 91 ARG A C 1
ATOM 660 O O . ARG A 1 91 ? -11.376 -2.462 4.713 1.00 94.12 91 ARG A O 1
ATOM 667 N N . LEU A 1 92 ? -9.484 -1.296 4.992 1.00 90.19 92 LEU A N 1
ATOM 668 C CA . LEU A 1 92 ? -9.309 -1.614 6.410 1.00 90.19 92 LEU A CA 1
ATOM 669 C C . LEU A 1 92 ? -10.033 -0.591 7.291 1.00 90.19 92 LEU A C 1
ATOM 671 O O . LEU A 1 92 ? -9.416 0.212 7.969 1.00 90.19 92 LEU A O 1
ATOM 675 N N . GLY A 1 93 ? -11.365 -0.649 7.326 1.00 73.38 93 GLY A N 1
ATOM 676 C CA . GLY A 1 93 ? -12.175 0.272 8.140 1.00 73.38 93 GLY A CA 1
ATOM 677 C C . GLY A 1 93 ? -12.159 0.011 9.656 1.00 73.38 93 GLY A C 1
ATOM 678 O O . GLY A 1 93 ? -12.751 0.776 10.409 1.00 73.38 93 GLY A O 1
ATOM 679 N N . SER A 1 94 ? -11.548 -1.081 10.127 1.00 71.62 94 SER A N 1
ATOM 680 C CA . SER A 1 94 ? -11.612 -1.510 11.542 1.00 71.62 94 SER A CA 1
ATOM 681 C C . SER A 1 94 ? -10.265 -1.937 12.130 1.00 71.62 94 SER A C 1
ATOM 683 O O . SER A 1 94 ? -10.223 -2.416 13.259 1.00 71.62 94 SER A O 1
ATOM 685 N N . GLN A 1 95 ? -9.176 -1.808 11.367 1.00 82.88 95 GLN A N 1
ATOM 686 C CA . GLN A 1 95 ? -7.833 -2.228 11.779 1.00 82.88 95 GLN A CA 1
ATOM 687 C C . GLN A 1 95 ? -6.869 -1.040 11.684 1.00 82.88 95 GLN A C 1
ATOM 689 O O . GLN A 1 95 ? -6.074 -0.967 10.744 1.00 82.88 95 GLN A O 1
ATOM 694 N N . PRO A 1 96 ? -6.942 -0.094 12.641 1.00 84.69 96 PRO A N 1
ATOM 695 C CA . PRO A 1 96 ? -6.224 1.177 12.570 1.00 84.69 96 PRO A CA 1
ATOM 696 C C . PRO A 1 96 ? -4.704 1.006 12.425 1.00 84.69 96 PRO A C 1
ATOM 698 O O . PRO A 1 96 ? -4.068 1.708 11.643 1.00 84.69 96 PRO A O 1
ATOM 701 N N . ALA A 1 97 ? -4.112 0.041 13.134 1.00 89.50 97 ALA A N 1
ATOM 702 C CA . ALA A 1 97 ? -2.672 -0.209 13.074 1.00 89.50 97 ALA A CA 1
ATOM 703 C C . ALA A 1 97 ? -2.219 -0.736 11.700 1.00 89.50 97 ALA A C 1
ATOM 705 O O . ALA A 1 97 ? -1.221 -0.261 11.157 1.00 89.50 97 ALA A O 1
ATOM 706 N N . ASP A 1 98 ? -2.967 -1.680 11.120 1.00 92.50 98 ASP A N 1
ATOM 707 C CA . ASP A 1 98 ? -2.657 -2.239 9.800 1.00 92.50 98 ASP A CA 1
ATOM 708 C C . ASP A 1 98 ? -2.862 -1.195 8.698 1.00 92.50 98 ASP A C 1
ATOM 710 O O . ASP A 1 98 ? -2.025 -1.067 7.807 1.00 92.50 98 ASP A O 1
ATOM 714 N N . GLN A 1 99 ? -3.945 -0.414 8.782 1.00 93.75 99 GLN A N 1
ATOM 715 C CA . GLN A 1 99 ? -4.220 0.677 7.849 1.00 93.75 99 GLN A CA 1
ATOM 716 C C . GLN A 1 99 ? -3.066 1.684 7.834 1.00 93.75 99 GLN A C 1
ATOM 718 O O . GLN A 1 99 ? -2.520 1.980 6.772 1.00 93.75 99 GLN A O 1
ATOM 723 N N . LEU A 1 100 ? -2.648 2.164 9.007 1.00 92.88 100 LEU A N 1
ATOM 724 C CA . LEU A 1 100 ? -1.552 3.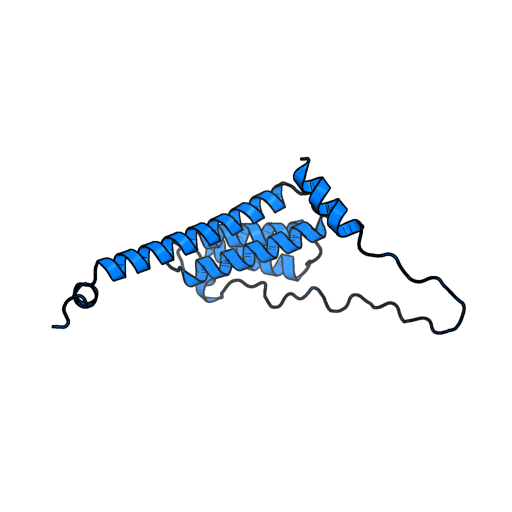121 9.119 1.00 92.88 100 LEU A CA 1
ATOM 725 C C . LEU A 1 100 ? -0.220 2.530 8.628 1.00 92.88 100 LEU A C 1
ATOM 727 O O . LEU A 1 100 ? 0.521 3.199 7.908 1.00 92.88 100 LEU A O 1
ATOM 731 N N . SER A 1 101 ? 0.071 1.268 8.961 1.00 93.50 101 SER A N 1
ATOM 732 C CA . SER A 1 101 ? 1.280 0.577 8.496 1.00 93.50 101 SER A CA 1
ATOM 733 C C . SER A 1 101 ? 1.348 0.492 6.967 1.00 93.50 101 SER A C 1
ATOM 735 O O . SER A 1 101 ? 2.398 0.770 6.384 1.00 93.50 101 SER A O 1
ATOM 737 N N . LEU A 1 102 ? 0.231 0.167 6.310 1.00 95.50 102 LEU A N 1
ATOM 738 C CA . LEU A 1 102 ? 0.154 0.112 4.850 1.00 95.50 102 LEU A CA 1
ATOM 739 C C . LEU A 1 102 ? 0.284 1.494 4.208 1.00 95.50 102 LEU A C 1
ATOM 741 O O . LEU A 1 102 ? 0.958 1.615 3.189 1.00 95.50 102 LEU A O 1
ATOM 745 N N . LEU A 1 103 ? -0.315 2.533 4.799 1.00 95.50 103 LEU A N 1
ATOM 746 C CA . LEU A 1 103 ? -0.192 3.905 4.300 1.00 95.50 103 LEU A CA 1
ATOM 747 C C . LEU A 1 103 ? 1.256 4.409 4.366 1.00 95.50 103 LEU A C 1
ATOM 749 O O . LEU A 1 103 ? 1.748 4.981 3.393 1.00 95.50 103 LEU A O 1
ATOM 753 N N . HIS A 1 104 ? 1.963 4.150 5.471 1.00 94.75 104 HIS A N 1
ATOM 754 C CA . HIS A 1 104 ? 3.388 4.473 5.582 1.00 94.75 104 HIS A CA 1
ATOM 755 C C . HIS A 1 104 ? 4.214 3.750 4.519 1.00 94.75 104 HIS A C 1
ATOM 757 O O . HIS A 1 104 ? 5.007 4.384 3.822 1.00 94.75 104 HIS A O 1
ATOM 763 N N . GLN A 1 105 ? 3.984 2.449 4.338 1.00 95.75 105 GLN A N 1
ATOM 764 C CA . GLN A 1 105 ? 4.701 1.682 3.326 1.00 95.75 105 GLN A CA 1
ATOM 765 C C . GLN A 1 105 ? 4.379 2.168 1.904 1.00 95.75 105 GLN A C 1
ATOM 767 O O . GLN A 1 105 ? 5.279 2.275 1.078 1.00 95.75 105 GLN A O 1
ATOM 772 N N . ALA A 1 106 ? 3.126 2.534 1.615 1.00 96.62 106 ALA A N 1
ATOM 773 C CA . ALA A 1 106 ? 2.749 3.116 0.328 1.00 96.62 106 ALA A CA 1
ATOM 774 C C . ALA A 1 106 ? 3.488 4.436 0.066 1.00 96.62 106 ALA A C 1
ATOM 776 O O . ALA A 1 106 ? 3.993 4.653 -1.035 1.00 96.62 106 ALA A O 1
ATOM 777 N N . ALA A 1 107 ? 3.603 5.299 1.081 1.00 95.75 107 ALA A N 1
ATOM 778 C CA . ALA A 1 107 ? 4.336 6.554 0.966 1.00 95.75 107 ALA A CA 1
ATOM 779 C C . ALA A 1 107 ? 5.834 6.333 0.684 1.00 95.75 107 ALA A C 1
ATOM 781 O O . ALA A 1 107 ? 6.412 7.048 -0.134 1.00 95.75 107 ALA A O 1
ATOM 782 N N . GLU A 1 108 ? 6.454 5.330 1.309 1.00 94.56 108 GLU A N 1
ATOM 783 C CA . GLU A 1 108 ? 7.838 4.932 1.020 1.00 94.56 108 GLU A CA 1
ATOM 784 C C . GLU A 1 108 ? 7.997 4.399 -0.409 1.00 94.56 108 GLU A C 1
ATOM 786 O O . GLU A 1 108 ? 8.926 4.783 -1.119 1.00 94.56 108 GLU A O 1
ATOM 791 N N . VAL A 1 109 ? 7.070 3.549 -0.856 1.00 94.75 109 VAL A N 1
ATOM 792 C CA . VAL A 1 109 ? 7.079 2.966 -2.204 1.00 94.75 109 VAL A CA 1
ATOM 793 C C . VAL A 1 109 ? 6.922 4.044 -3.280 1.00 94.75 109 VAL A C 1
ATOM 795 O O . VAL A 1 109 ? 7.637 4.015 -4.280 1.00 94.75 109 VAL A O 1
ATOM 798 N N . TYR A 1 110 ? 6.048 5.036 -3.082 1.00 95.00 110 TYR A N 1
ATOM 799 C CA . TYR A 1 110 ? 5.926 6.147 -4.029 1.00 95.00 110 TYR A CA 1
ATOM 800 C C . TYR A 1 110 ? 7.155 7.051 -4.062 1.00 95.00 110 TYR A C 1
ATOM 802 O O . TYR A 1 110 ? 7.527 7.513 -5.141 1.00 95.00 110 TYR A O 1
ATOM 810 N N . LEU A 1 111 ? 7.796 7.284 -2.915 1.00 92.38 111 LEU A N 1
ATOM 811 C CA . LEU A 1 111 ? 9.060 8.015 -2.865 1.00 92.38 111 LEU A CA 1
ATOM 812 C C . LEU A 1 111 ? 10.155 7.280 -3.651 1.00 92.38 111 LEU A C 1
ATOM 814 O O . LEU A 1 111 ? 10.947 7.912 -4.346 1.00 92.38 111 LEU A O 1
ATOM 818 N N . GLU A 1 112 ? 10.196 5.950 -3.585 1.00 92.00 112 GLU A N 1
ATOM 819 C CA . GLU A 1 112 ? 11.144 5.179 -4.389 1.00 92.00 112 GLU A CA 1
ATOM 820 C C . GLU A 1 112 ? 10.791 5.234 -5.884 1.00 92.00 112 GLU A C 1
ATOM 822 O O . GLU A 1 112 ? 11.653 5.504 -6.720 1.00 92.00 112 GLU A O 1
ATOM 827 N N . ALA A 1 113 ? 9.508 5.108 -6.233 1.00 92.62 113 ALA A N 1
ATOM 828 C CA . ALA A 1 113 ? 9.042 5.250 -7.613 1.00 92.62 113 ALA A CA 1
ATOM 829 C C . ALA A 1 113 ? 9.349 6.640 -8.214 1.00 92.62 113 ALA A C 1
ATOM 831 O O . ALA A 1 113 ? 9.653 6.751 -9.407 1.00 92.62 113 ALA A O 1
ATOM 832 N N . SER A 1 114 ? 9.301 7.713 -7.414 1.00 90.81 114 SER A N 1
ATOM 833 C CA . SER A 1 114 ? 9.621 9.068 -7.888 1.00 90.81 114 SER A CA 1
ATOM 834 C C . SER A 1 114 ? 11.109 9.225 -8.219 1.00 90.81 114 SER A C 1
ATOM 836 O O . SER A 1 114 ? 11.456 9.895 -9.196 1.00 90.81 114 SER A O 1
ATOM 838 N N . ARG A 1 115 ? 11.988 8.546 -7.468 1.00 90.38 115 ARG A N 1
ATOM 839 C CA . ARG A 1 115 ? 13.437 8.523 -7.722 1.00 90.38 115 ARG A CA 1
ATOM 840 C C . ARG A 1 115 ? 13.779 7.811 -9.026 1.00 90.38 115 ARG A C 1
ATOM 842 O O . ARG A 1 115 ? 14.618 8.313 -9.770 1.00 90.38 115 ARG A O 1
ATOM 849 N N . LEU A 1 116 ? 13.103 6.699 -9.333 1.00 89.81 116 LEU A N 1
ATOM 850 C CA . LEU A 1 116 ? 13.325 5.932 -10.569 1.00 89.81 116 LEU A CA 1
ATOM 851 C C . LEU A 1 116 ? 13.047 6.749 -11.836 1.00 89.81 116 LEU A C 1
ATOM 853 O O . LEU A 1 116 ? 13.693 6.560 -12.863 1.00 89.81 116 LEU A O 1
ATOM 857 N N . THR A 1 117 ? 12.093 7.674 -11.766 1.00 81.88 117 THR A N 1
ATOM 858 C CA . THR A 1 117 ? 11.653 8.459 -12.923 1.00 81.88 117 THR A CA 1
ATOM 859 C C . THR A 1 117 ? 12.202 9.887 -12.977 1.00 81.88 117 THR A C 1
ATOM 861 O O . THR A 1 117 ? 11.932 10.629 -13.926 1.00 81.88 117 THR A O 1
ATOM 864 N N . GLY A 1 118 ? 12.995 10.285 -11.977 1.00 63.25 118 GLY A N 1
ATOM 865 C CA . GLY A 1 118 ? 13.632 11.599 -11.920 1.00 63.25 118 GLY A CA 1
ATOM 866 C C . GLY A 1 118 ? 12.641 12.759 -11.785 1.00 63.25 118 GLY A C 1
ATOM 867 O O . GLY A 1 118 ? 12.703 13.702 -12.576 1.00 63.25 118 GLY A O 1
ATOM 868 N N . ASP A 1 119 ? 11.723 12.676 -10.814 1.00 61.53 119 ASP A N 1
ATOM 869 C CA . ASP A 1 119 ? 10.772 13.726 -10.383 1.00 61.53 119 ASP A CA 1
ATOM 870 C C . ASP A 1 119 ? 9.811 14.287 -11.456 1.00 61.53 119 ASP A C 1
ATOM 872 O O . ASP A 1 119 ? 9.063 15.232 -11.203 1.00 61.53 119 ASP A O 1
ATOM 876 N N . ARG A 1 120 ? 9.762 13.706 -12.662 1.00 61.88 120 ARG A N 1
ATOM 877 C CA . ARG A 1 120 ? 8.905 14.196 -13.766 1.00 61.88 120 ARG A CA 1
ATOM 878 C C . ARG A 1 120 ? 7.516 13.565 -13.816 1.00 61.88 120 ARG A C 1
ATOM 880 O O . ARG A 1 120 ? 6.693 13.963 -14.639 1.00 61.88 120 ARG A O 1
ATOM 887 N N . HIS A 1 121 ? 7.230 12.598 -12.949 1.00 79.25 121 HIS A N 1
ATOM 888 C CA . HIS A 1 121 ? 5.977 11.848 -12.988 1.00 79.25 121 HIS A CA 1
ATOM 889 C C . HIS A 1 121 ? 4.963 12.426 -12.002 1.00 79.25 121 HIS A C 1
ATOM 891 O O . HIS A 1 121 ? 4.854 11.995 -10.854 1.00 79.25 121 HIS A O 1
ATOM 897 N N . ALA A 1 122 ? 4.177 13.393 -12.482 1.00 86.12 122 ALA A N 1
ATOM 898 C CA . ALA A 1 122 ? 3.154 14.081 -11.692 1.00 86.12 122 ALA A CA 1
ATOM 899 C C . ALA A 1 122 ? 2.151 13.125 -11.018 1.00 86.12 122 ALA A C 1
ATOM 901 O O . ALA A 1 122 ? 1.724 13.389 -9.899 1.00 86.12 122 ALA A O 1
ATOM 902 N N . ALA A 1 123 ? 1.814 11.997 -11.654 1.00 90.31 123 ALA A N 1
ATOM 903 C CA . ALA A 1 123 ? 0.906 10.995 -11.086 1.00 90.31 123 ALA A CA 1
ATOM 904 C C . ALA A 1 123 ? 1.465 10.329 -9.817 1.00 90.31 123 ALA A C 1
ATOM 906 O O . ALA A 1 123 ? 0.727 10.061 -8.872 1.00 90.31 123 ALA A O 1
ATOM 907 N N . VAL A 1 124 ? 2.778 10.096 -9.778 1.00 90.38 124 VAL A N 1
ATOM 908 C CA . VAL A 1 124 ? 3.457 9.490 -8.625 1.00 90.38 124 VAL A CA 1
ATOM 909 C C . VAL A 1 124 ? 3.474 10.474 -7.470 1.00 90.38 124 VAL A C 1
ATOM 911 O O . VAL A 1 124 ? 3.100 10.118 -6.360 1.00 90.38 124 VAL A O 1
ATOM 914 N N . LEU A 1 125 ? 3.835 11.729 -7.749 1.00 91.56 125 LEU A N 1
ATOM 915 C CA . LEU A 1 125 ? 3.843 12.796 -6.750 1.00 91.56 125 LEU A CA 1
ATOM 916 C C . LEU A 1 125 ? 2.437 13.077 -6.206 1.00 91.56 125 LEU A C 1
ATOM 918 O O . LEU A 1 125 ? 2.279 13.298 -5.008 1.00 91.56 125 LEU A O 1
ATOM 922 N N . TYR A 1 126 ? 1.415 13.028 -7.065 1.00 94.00 126 TYR A N 1
ATOM 923 C CA . TYR A 1 126 ? 0.020 13.162 -6.656 1.00 94.00 126 TYR A CA 1
ATOM 924 C C . TYR A 1 126 ? -0.389 12.040 -5.695 1.00 94.00 126 TYR A C 1
ATOM 926 O O . TYR A 1 126 ? -0.842 12.326 -4.590 1.00 94.00 126 TYR A O 1
ATOM 934 N N . ASN A 1 127 ? -0.166 10.775 -6.057 1.00 95.00 127 ASN A N 1
ATOM 935 C CA . ASN A 1 127 ? -0.532 9.652 -5.190 1.00 95.00 127 ASN A CA 1
ATOM 936 C C . ASN A 1 127 ? 0.287 9.610 -3.896 1.00 95.00 127 ASN A C 1
ATOM 938 O O . ASN A 1 127 ? -0.242 9.264 -2.842 1.00 95.00 127 ASN A O 1
ATOM 942 N N . TRP A 1 128 ? 1.556 10.019 -3.953 1.00 96.12 128 TRP A N 1
ATOM 943 C CA . TRP A 1 128 ? 2.375 10.184 -2.760 1.00 96.12 128 TRP A CA 1
ATOM 944 C C . TRP A 1 128 ? 1.773 11.219 -1.806 1.00 96.12 128 TRP A C 1
ATOM 946 O O . TRP A 1 128 ? 1.621 10.950 -0.615 1.00 96.12 128 TRP A O 1
ATOM 956 N N . ALA A 1 129 ? 1.359 12.375 -2.330 1.00 95.88 129 ALA A N 1
ATOM 957 C CA . ALA A 1 129 ? 0.692 13.406 -1.543 1.00 95.88 129 ALA A CA 1
ATOM 958 C C . ALA A 1 129 ? -0.644 12.922 -0.956 1.00 95.88 129 ALA A C 1
ATOM 960 O O . ALA A 1 129 ? -0.950 13.240 0.195 1.00 95.88 129 ALA A O 1
ATOM 961 N N . VAL A 1 130 ? -1.415 12.122 -1.704 1.00 95.88 130 VAL A N 1
ATOM 962 C CA . VAL A 1 130 ? -2.641 11.486 -1.193 1.00 95.88 130 VAL A CA 1
ATOM 963 C C . VAL A 1 130 ? -2.310 10.564 -0.019 1.00 95.88 130 VAL A C 1
ATOM 965 O O . VAL A 1 130 ? -2.897 10.728 1.043 1.00 95.88 130 VAL A O 1
ATOM 968 N N . ALA A 1 131 ? -1.312 9.683 -0.143 1.00 95.81 131 ALA A N 1
ATOM 969 C CA . ALA A 1 131 ? -0.913 8.787 0.945 1.00 95.81 131 ALA A CA 1
ATOM 970 C C . ALA A 1 131 ? -0.486 9.553 2.210 1.00 95.81 131 ALA A C 1
ATOM 972 O O . ALA A 1 131 ? -0.880 9.201 3.319 1.00 95.81 131 ALA A O 1
ATOM 973 N N . LEU A 1 132 ? 0.281 10.638 2.058 1.00 96.06 132 LEU A N 1
ATOM 974 C CA . LEU A 1 132 ? 0.671 11.500 3.179 1.00 96.06 132 LEU A CA 1
ATOM 975 C C . LEU A 1 132 ? -0.532 12.209 3.817 1.00 96.06 132 LEU A C 1
ATOM 977 O O . LEU A 1 132 ? -0.579 12.369 5.038 1.00 96.06 132 LEU A O 1
ATOM 981 N N . THR A 1 133 ? -1.507 12.614 3.003 1.00 96.12 133 THR A N 1
ATOM 982 C CA . THR A 1 133 ? -2.753 13.221 3.483 1.00 96.12 133 THR A CA 1
ATOM 983 C C . THR A 1 133 ? -3.588 12.205 4.255 1.00 96.12 133 THR A C 1
ATOM 985 O O . THR A 1 133 ? -4.046 12.522 5.349 1.00 96.12 133 THR A O 1
ATOM 988 N N . ASP A 1 134 ? -3.711 10.972 3.758 1.00 93.88 134 ASP A N 1
ATOM 989 C CA . ASP A 1 134 ? -4.407 9.882 4.448 1.00 93.88 134 ASP A CA 1
ATOM 990 C C . ASP A 1 134 ? -3.765 9.588 5.814 1.00 93.88 134 ASP A C 1
ATOM 992 O O . ASP A 1 134 ? -4.475 9.458 6.812 1.00 93.88 134 ASP A O 1
ATOM 996 N N . ILE A 1 135 ? -2.426 9.566 5.894 1.00 94.62 135 ILE A N 1
ATOM 997 C CA . ILE A 1 135 ? -1.686 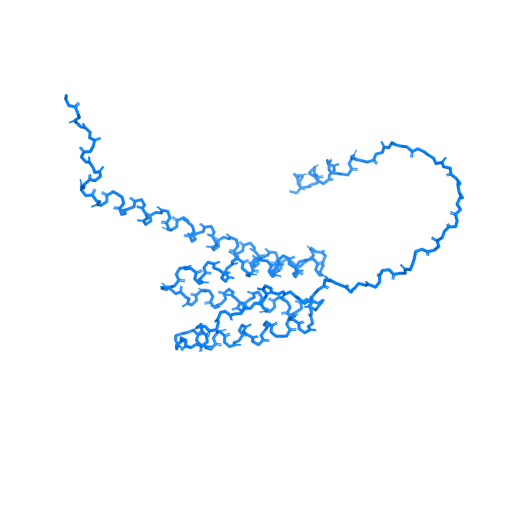9.427 7.162 1.00 94.62 135 ILE A CA 1
ATOM 998 C C . ILE A 1 135 ? -2.032 10.575 8.118 1.00 94.62 135 ILE A C 1
ATOM 1000 O O . ILE A 1 135 ? -2.338 10.341 9.287 1.00 94.62 135 ILE A O 1
ATOM 1004 N N . ALA A 1 136 ? -1.999 11.821 7.643 1.00 93.56 136 ALA A N 1
ATOM 1005 C CA . ALA A 1 136 ? -2.302 12.986 8.472 1.00 93.56 136 ALA A CA 1
ATOM 1006 C C . ALA A 1 136 ? -3.759 12.983 8.971 1.00 93.56 136 ALA A C 1
ATOM 1008 O O . ALA A 1 136 ? -4.014 13.224 10.152 1.00 93.56 136 ALA A O 1
ATOM 1009 N N . CYS A 1 137 ? -4.715 12.666 8.094 1.00 88.38 137 CYS A N 1
ATOM 1010 C CA . CYS A 1 137 ? -6.126 12.514 8.441 1.00 88.38 137 CYS A CA 1
ATOM 1011 C C . CYS A 1 137 ? -6.335 11.412 9.481 1.00 88.38 137 CYS A C 1
ATOM 1013 O O . CYS A 1 137 ? -7.080 11.615 10.441 1.00 88.38 137 CYS A O 1
ATOM 1015 N N . PHE A 1 138 ? -5.642 10.282 9.331 1.00 88.31 138 PHE A N 1
ATOM 1016 C CA . PHE A 1 138 ? -5.694 9.180 10.281 1.00 88.31 138 PHE A CA 1
ATOM 1017 C C . PHE A 1 138 ? -5.214 9.602 11.677 1.00 88.31 138 PHE A C 1
ATOM 1019 O O . PHE A 1 138 ? -5.910 9.374 12.667 1.00 88.31 138 PHE A O 1
ATOM 1026 N N . TRP A 1 139 ? -4.063 10.278 11.770 1.00 88.94 139 TRP A N 1
ATOM 1027 C CA . TRP A 1 139 ? -3.561 10.797 13.047 1.00 88.94 139 TRP A CA 1
ATOM 1028 C C . TRP A 1 139 ? -4.518 11.805 13.684 1.00 88.94 139 TRP A C 1
ATOM 1030 O O . TRP A 1 139 ? -4.763 11.737 14.888 1.00 88.94 139 TRP A O 1
ATOM 1040 N N . ASN A 1 140 ? -5.100 12.706 12.890 1.00 86.62 140 ASN A N 1
ATOM 1041 C CA . ASN A 1 140 ? -6.071 13.680 13.387 1.00 86.62 140 ASN A CA 1
ATOM 1042 C C . ASN A 1 140 ? -7.333 13.012 13.945 1.00 86.62 140 ASN A C 1
ATOM 1044 O O . ASN A 1 140 ? -7.829 13.432 14.993 1.00 86.62 140 ASN A O 1
ATOM 1048 N N . ALA A 1 141 ? -7.840 11.971 13.279 1.00 84.69 141 ALA A N 1
ATOM 1049 C CA . ALA A 1 141 ? -8.980 11.201 13.768 1.00 84.69 141 ALA A CA 1
ATOM 1050 C C . ALA A 1 141 ? -8.649 10.518 15.103 1.00 84.69 141 ALA A C 1
ATOM 1052 O O . ALA A 1 141 ? -9.379 10.676 16.078 1.00 84.69 141 ALA A O 1
ATOM 1053 N N . LEU A 1 142 ? -7.488 9.866 15.190 1.00 81.06 142 LEU A N 1
ATOM 1054 C CA . LEU A 1 142 ? -7.060 9.146 16.389 1.00 81.06 142 LEU A CA 1
ATOM 1055 C C . LEU A 1 142 ? -6.853 10.084 17.592 1.00 81.06 142 LEU A C 1
ATOM 1057 O O . LEU A 1 142 ? -7.270 9.773 18.707 1.00 81.06 142 LEU A O 1
ATOM 1061 N N . VAL A 1 143 ? -6.262 11.264 17.377 1.00 82.88 143 VAL A N 1
ATOM 1062 C CA . VAL A 1 143 ? -6.127 12.300 18.417 1.00 82.88 143 VAL A CA 1
ATOM 1063 C C . VAL A 1 143 ? -7.495 12.827 18.857 1.00 82.88 143 VAL A C 1
ATOM 1065 O O . VAL A 1 143 ? -7.715 13.025 20.054 1.00 82.88 143 VAL A O 1
ATOM 1068 N N . SER A 1 144 ? -8.421 13.021 17.916 1.00 82.81 144 SER A N 1
ATOM 1069 C CA . SER A 1 144 ? -9.784 13.477 18.212 1.00 82.81 144 SER A CA 1
ATOM 1070 C C . SER A 1 144 ? -10.561 12.449 19.040 1.00 82.81 144 SER A C 1
ATOM 1072 O O . SER A 1 144 ? -11.212 12.821 20.015 1.00 82.81 144 SER A O 1
ATOM 1074 N N . ASP A 1 145 ? -10.427 11.160 18.724 1.00 81.25 145 ASP A N 1
ATOM 1075 C CA . ASP A 1 145 ? -11.060 10.065 19.467 1.00 81.25 145 ASP A CA 1
ATOM 1076 C C . ASP A 1 145 ? -10.509 9.941 20.891 1.00 81.25 145 ASP A C 1
ATOM 1078 O O . ASP A 1 145 ? -11.272 9.788 21.850 1.00 81.25 145 ASP A O 1
ATOM 1082 N N . ILE A 1 146 ? -9.188 10.067 21.064 1.00 78.12 146 ILE A N 1
ATOM 1083 C CA . ILE A 1 146 ? -8.562 10.097 22.393 1.00 78.12 146 ILE A CA 1
ATOM 1084 C C . ILE A 1 146 ? -9.067 11.305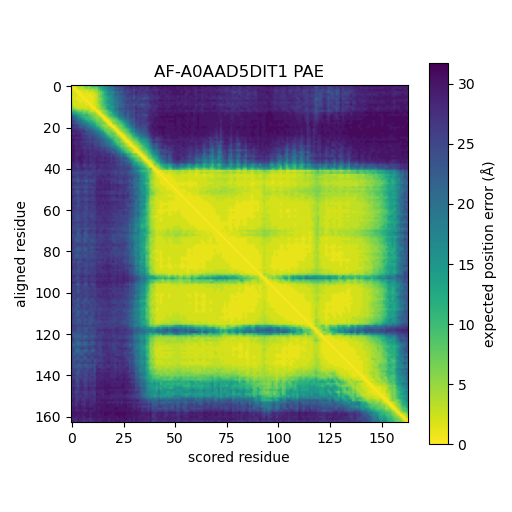 23.187 1.00 78.12 146 ILE A C 1
ATOM 1086 O O . ILE A 1 146 ? -9.456 11.154 24.346 1.00 78.12 146 ILE A O 1
ATOM 1090 N N . ALA A 1 147 ? -9.101 12.494 22.579 1.00 78.06 147 ALA A N 1
ATOM 1091 C CA . ALA A 1 147 ? -9.608 13.701 23.226 1.00 78.06 147 ALA A CA 1
ATOM 1092 C C . ALA A 1 147 ? -11.078 13.545 23.649 1.00 78.06 147 ALA A C 1
ATOM 1094 O O . ALA A 1 147 ? -11.429 13.883 24.781 1.00 78.06 147 ALA A O 1
ATOM 1095 N N . ALA A 1 148 ? -11.923 12.966 22.791 1.00 79.25 148 ALA A N 1
ATOM 1096 C CA . ALA A 1 148 ? -13.315 12.666 23.109 1.00 79.25 148 ALA A CA 1
ATOM 1097 C C . ALA A 1 148 ? -13.438 11.672 24.276 1.00 79.25 148 ALA A C 1
ATOM 1099 O O . ALA A 1 148 ? -14.223 11.901 25.194 1.00 79.25 148 ALA A O 1
ATOM 1100 N N . CYS A 1 149 ? -12.629 10.608 24.299 1.00 76.50 149 CYS A N 1
ATOM 1101 C CA . CYS A 1 149 ? -12.620 9.634 25.395 1.00 76.50 149 CYS A CA 1
ATOM 1102 C C . CYS A 1 149 ? -12.163 10.252 26.726 1.00 76.50 149 CYS A C 1
ATOM 1104 O O . CYS A 1 149 ? -12.740 9.959 27.775 1.00 76.50 149 CYS A O 1
ATOM 1106 N N . LEU A 1 150 ? -11.153 11.130 26.696 1.00 76.00 150 LEU A N 1
ATOM 1107 C CA . LEU A 1 150 ? -10.686 11.866 27.874 1.00 76.00 150 LEU A CA 1
ATOM 1108 C C . LEU A 1 150 ? -11.771 12.805 28.411 1.00 76.00 150 LEU A C 1
ATOM 1110 O O . LEU A 1 150 ? -12.007 12.836 29.619 1.00 76.00 150 LEU A O 1
ATOM 1114 N N . LEU A 1 151 ? -12.471 13.515 27.521 1.00 77.88 151 LEU A N 1
ATOM 1115 C CA . LEU A 1 151 ? -13.598 14.374 27.883 1.00 77.88 151 LEU A CA 1
ATOM 1116 C C . LEU A 1 151 ? -14.811 13.575 28.367 1.00 77.88 151 LEU A C 1
ATOM 1118 O O . LEU A 1 151 ? -15.530 14.064 29.225 1.00 77.88 151 LEU A O 1
ATOM 1122 N N . ALA A 1 152 ? -15.047 12.358 27.880 1.00 79.31 152 ALA A N 1
ATOM 1123 C CA . ALA A 1 152 ? -16.173 11.525 28.303 1.00 79.31 152 ALA A CA 1
ATOM 1124 C C . ALA A 1 152 ? -15.950 10.817 29.654 1.00 79.31 152 ALA A C 1
ATOM 1126 O O . ALA A 1 152 ? -16.904 10.289 30.224 1.00 79.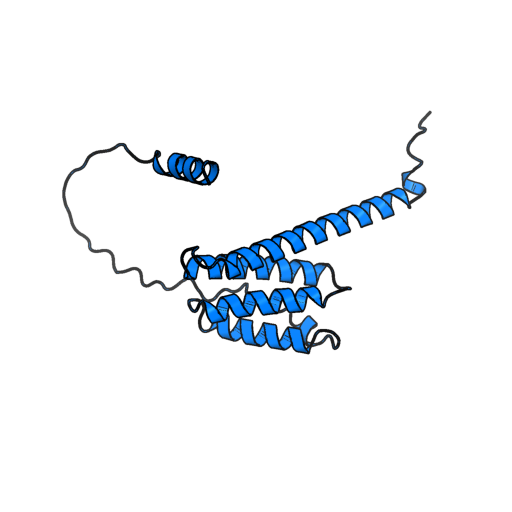31 152 ALA A O 1
ATOM 1127 N N . CYS A 1 153 ? -14.720 10.788 30.183 1.00 69.75 153 CYS A N 1
ATOM 1128 C CA . CYS A 1 153 ? -14.384 10.079 31.418 1.00 69.75 153 CYS A CA 1
ATOM 1129 C C . CYS A 1 153 ? -14.631 10.953 32.670 1.00 69.75 153 CYS A C 1
ATOM 1131 O O . CYS A 1 153 ? -13.833 11.848 32.963 1.00 69.75 153 CYS A O 1
ATOM 1133 N N . PRO A 1 154 ? -15.662 10.676 33.500 1.00 66.19 154 PRO A N 1
ATOM 1134 C CA . PRO A 1 154 ? -16.022 11.542 34.631 1.00 66.19 154 PRO A CA 1
ATOM 1135 C C . PRO A 1 154 ? -14.940 11.603 35.720 1.00 66.19 154 PRO A C 1
ATOM 1137 O O . PRO A 1 154 ? -14.827 12.595 36.434 1.00 66.19 154 PRO A O 1
ATOM 1140 N N . ARG A 1 155 ? -14.109 10.555 35.836 1.00 61.19 155 ARG A N 1
ATOM 1141 C CA . ARG A 1 155 ? -13.010 10.475 36.819 1.00 61.19 155 ARG A CA 1
ATOM 1142 C C . ARG A 1 155 ? -11.860 11.443 36.532 1.00 61.19 155 ARG A C 1
ATOM 1144 O O . ARG A 1 155 ? -11.125 11.777 37.455 1.00 61.19 155 ARG A O 1
ATOM 1151 N N . LEU A 1 156 ? -11.699 11.880 35.283 1.00 56.75 156 LEU A N 1
ATOM 1152 C CA . LEU A 1 156 ? -10.657 12.830 34.875 1.00 56.75 156 LEU A CA 1
ATOM 1153 C C . LEU A 1 156 ? -11.156 14.283 34.877 1.00 56.75 156 LEU A C 1
ATOM 1155 O O . LEU A 1 156 ? -10.348 15.204 34.856 1.00 56.75 156 LEU A O 1
ATOM 1159 N N . GLN A 1 157 ? -12.471 14.503 34.965 1.00 58.41 157 GLN A N 1
ATOM 1160 C CA . GLN A 1 157 ? -13.062 15.842 35.045 1.00 58.41 157 GLN A CA 1
ATOM 1161 C C . GLN A 1 157 ? -12.999 16.454 36.459 1.00 58.41 157 GLN A C 1
ATOM 1163 O O . GLN A 1 157 ? -13.141 17.665 36.609 1.00 58.41 157 GLN A O 1
ATOM 1168 N N . THR A 1 158 ? -12.793 15.652 37.514 1.00 54.00 158 THR A N 1
ATOM 1169 C CA . THR A 1 158 ? -12.931 16.104 38.915 1.00 54.00 158 THR A CA 1
ATOM 1170 C C . THR A 1 158 ? -11.634 16.520 39.614 1.00 54.00 158 THR A C 1
ATOM 1172 O O . THR A 1 158 ? -11.675 16.892 40.788 1.00 54.00 158 THR A O 1
ATOM 1175 N N . THR A 1 159 ? -10.475 16.532 38.951 1.00 53.47 159 THR A N 1
ATOM 1176 C CA . THR A 1 159 ? -9.217 17.013 39.561 1.00 53.47 159 THR A CA 1
ATOM 1177 C C . THR A 1 159 ? -9.117 18.542 39.514 1.00 53.47 159 THR A C 1
ATOM 1179 O O . THR A 1 159 ? -8.198 19.104 38.931 1.00 53.47 159 THR A O 1
ATOM 1182 N N . GLY A 1 160 ? -10.097 19.225 40.107 1.00 53.69 160 GLY A N 1
ATOM 1183 C CA . GLY A 1 160 ? -10.189 20.688 40.145 1.00 53.69 160 GLY A CA 1
ATOM 1184 C C . GLY A 1 160 ? -10.604 21.252 41.504 1.00 53.69 160 GLY A C 1
ATOM 1185 O O . GLY A 1 160 ? -11.115 22.367 41.569 1.00 53.69 160 GLY A O 1
ATOM 1186 N N . ARG A 1 161 ? -10.449 20.493 42.599 1.00 48.50 161 ARG A N 1
ATOM 1187 C CA . ARG A 1 161 ? -10.749 21.004 43.945 1.00 48.50 161 ARG A CA 1
ATOM 1188 C C . ARG A 1 161 ? -9.945 20.290 45.035 1.00 48.50 161 ARG A C 1
ATOM 1190 O O . ARG A 1 161 ? -10.493 19.524 45.818 1.00 48.50 161 ARG A O 1
ATOM 1197 N N . TRP A 1 162 ? -8.647 20.568 45.097 1.00 47.03 162 TRP A N 1
ATOM 1198 C CA . TRP A 1 162 ? -7.878 20.373 46.327 1.00 47.03 162 TRP A CA 1
ATOM 1199 C C . TRP A 1 162 ? -8.074 21.636 47.180 1.00 47.03 162 TRP A C 1
ATOM 1201 O O . TRP A 1 162 ? -7.692 22.725 46.753 1.00 47.03 162 TRP A O 1
ATOM 1211 N N . ARG A 1 163 ? -8.795 21.501 48.300 1.00 42.53 163 ARG A N 1
ATOM 1212 C CA . ARG A 1 163 ? -8.822 22.490 49.390 1.00 42.53 163 ARG A CA 1
ATOM 1213 C C . ARG A 1 163 ? -7.683 22.193 50.351 1.00 42.53 163 ARG A C 1
ATOM 1215 O O . ARG A 1 163 ? -7.385 20.988 50.505 1.00 42.53 163 ARG A O 1
#

pLDDT: mean 76.83, std 21.56, range [28.78, 97.88]

Foldseek 3Di:
DVVVVVVVVVVVVPDDDDDDDDDDDDDDDPPDPPDPQQPPLQAQPPVLCVDPQLVVLSVQLHVLSVQCSVPVLDLVSLLSNLVSLQVSLVSCPPCLVSSLSSLVVSLVSLVSSCVSVVNPDVVSVVSNVVSVVVNVVSVVVVVVVVVVVCVPDPVNVPPPDDD

Organism: NCBI:txid2649997

Sequence (163 aa):
MSELKAALAALAGRTAGGTPMSEAATTPKPLTPSALSAHPSWFVPPHLLRLPAVRTAAFAAHDCSRAACANPQDFDCVYRYGLALQELAGRLGSQPADQLSLLHQAAEVYLEASRLTGDRHAAVLYNWAVALTDIACFWNALVSDIAACLLACPRLQTTGRWR

Secondary structure (DSSP, 8-state):
-HHHHHHHHHHHTS--------------------SS---TT----TTTTT-TTTHHHHHHHHHHHHHHHHSTT-HHHHHHHHHHHHHHHHT-SS-HHHHHHHHHHHHHHHHHHHHHHTT--HHHHHHHHHHHHHHHHHHHHHHHHHHHHHHH-HHHH------